Protein AF-A0AAW5QK10-F1 (afdb_monomer)

Structure (mmCIF, N/CA/C/O backbone):
data_AF-A0AAW5QK10-F1
#
_entry.id   AF-A0AAW5QK10-F1
#
loop_
_atom_site.group_PDB
_atom_site.id
_atom_site.type_symbol
_atom_site.label_atom_id
_atom_site.label_alt_id
_atom_site.label_comp_id
_atom_site.label_asym_id
_atom_site.label_entity_id
_atom_site.label_seq_id
_atom_site.pdbx_PDB_ins_code
_atom_site.Cartn_x
_atom_site.Cartn_y
_atom_site.Cartn_z
_atom_site.occupancy
_atom_site.B_iso_or_equiv
_atom_site.auth_seq_id
_atom_site.auth_comp_id
_atom_site.auth_asym_id
_atom_site.auth_atom_id
_atom_site.pdbx_PDB_model_num
ATOM 1 N N . MET A 1 1 ? 21.039 5.000 -10.469 1.00 86.69 1 MET A N 1
ATOM 2 C CA . MET A 1 1 ? 19.979 5.920 -10.003 1.00 86.69 1 MET A CA 1
ATOM 3 C C . MET A 1 1 ? 18.627 5.227 -9.931 1.00 86.69 1 MET A C 1
ATOM 5 O O . MET A 1 1 ? 18.157 5.062 -8.818 1.00 86.69 1 MET A O 1
ATOM 9 N N . LEU A 1 2 ? 18.045 4.741 -11.039 1.00 93.94 2 LEU A N 1
ATOM 10 C CA . LEU A 1 2 ? 16.731 4.065 -11.007 1.00 93.94 2 LEU A CA 1
ATOM 11 C C . LEU A 1 2 ? 16.705 2.824 -10.099 1.00 93.94 2 LEU A C 1
ATOM 13 O O . LEU A 1 2 ? 15.894 2.770 -9.190 1.00 93.94 2 LEU A O 1
ATOM 17 N N . ARG A 1 3 ? 17.673 1.908 -10.225 1.00 93.06 3 ARG A N 1
ATOM 18 C CA . ARG A 1 3 ? 17.773 0.737 -9.326 1.00 93.06 3 ARG A CA 1
ATOM 19 C C . ARG A 1 3 ? 17.930 1.102 -7.844 1.00 93.06 3 ARG A C 1
ATOM 21 O O . ARG A 1 3 ? 17.409 0.427 -6.972 1.00 93.06 3 ARG A O 1
ATOM 28 N N . THR A 1 4 ? 18.647 2.187 -7.549 1.00 96.00 4 THR A N 1
ATOM 29 C CA . THR A 1 4 ? 18.805 2.688 -6.172 1.00 96.00 4 THR A CA 1
ATOM 30 C C . THR A 1 4 ? 17.491 3.251 -5.634 1.00 96.00 4 THR A C 1
ATOM 32 O O . THR A 1 4 ? 17.167 3.038 -4.473 1.00 96.00 4 THR A O 1
ATOM 35 N N . PHE A 1 5 ? 16.730 3.952 -6.477 1.00 95.69 5 PHE A N 1
ATOM 36 C CA . PHE A 1 5 ? 15.396 4.429 -6.128 1.00 95.69 5 PHE A CA 1
ATOM 37 C C . PHE A 1 5 ? 14.425 3.261 -5.904 1.00 95.69 5 PHE A C 1
ATOM 39 O O . PHE A 1 5 ? 13.734 3.256 -4.893 1.00 95.69 5 PHE A O 1
ATOM 46 N N . ALA A 1 6 ? 14.437 2.249 -6.777 1.00 96.75 6 ALA A N 1
ATOM 47 C CA . ALA A 1 6 ? 13.643 1.031 -6.618 1.00 96.75 6 ALA A CA 1
ATOM 48 C C . ALA A 1 6 ? 13.933 0.336 -5.276 1.00 96.75 6 ALA A C 1
ATOM 50 O O . ALA A 1 6 ? 13.007 0.060 -4.522 1.00 96.75 6 ALA A O 1
ATOM 51 N N . ALA A 1 7 ? 15.212 0.159 -4.924 1.00 97.56 7 ALA A N 1
ATOM 52 C CA . ALA A 1 7 ? 15.604 -0.411 -3.634 1.00 97.56 7 ALA A CA 1
ATOM 53 C C . ALA A 1 7 ? 15.070 0.405 -2.442 1.00 97.56 7 ALA A C 1
ATOM 55 O O . ALA A 1 7 ? 14.467 -0.153 -1.537 1.00 97.56 7 ALA A O 1
ATOM 56 N N . PHE A 1 8 ? 15.202 1.735 -2.477 1.00 98.00 8 PHE A N 1
ATOM 57 C CA . PHE A 1 8 ? 14.674 2.605 -1.419 1.00 98.00 8 PHE A CA 1
ATOM 58 C C . PHE A 1 8 ? 13.144 2.501 -1.260 1.00 98.00 8 PHE A C 1
ATOM 60 O O . PHE A 1 8 ? 12.622 2.519 -0.143 1.00 98.00 8 PHE A O 1
ATOM 67 N N . VAL A 1 9 ? 12.410 2.409 -2.372 1.00 97.81 9 VAL A N 1
ATOM 68 C CA . VAL A 1 9 ? 10.948 2.254 -2.349 1.00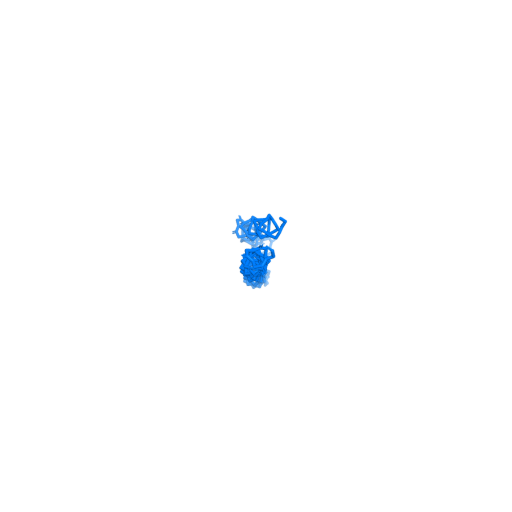 97.81 9 VAL A CA 1
ATOM 69 C C . VAL A 1 9 ? 10.553 0.879 -1.803 1.00 97.81 9 VAL A C 1
ATOM 71 O O . VAL A 1 9 ? 9.600 0.802 -1.028 1.00 97.81 9 VAL A O 1
ATOM 74 N N . ALA A 1 10 ? 11.296 -0.175 -2.151 1.00 97.88 10 ALA A N 1
ATOM 75 C CA . ALA A 1 10 ? 11.098 -1.514 -1.601 1.00 97.88 10 ALA A CA 1
ATOM 76 C C . ALA A 1 10 ? 11.320 -1.535 -0.080 1.00 97.88 10 ALA A C 1
ATOM 78 O O . ALA A 1 10 ? 10.417 -1.932 0.649 1.00 97.88 10 ALA A O 1
ATOM 79 N N . ASP A 1 11 ? 12.440 -0.980 0.399 1.00 98.19 11 ASP A N 1
ATOM 80 C CA . ASP A 1 11 ? 12.742 -0.875 1.835 1.00 98.19 11 ASP A CA 1
ATOM 81 C C . ASP A 1 11 ? 11.638 -0.115 2.595 1.00 98.19 11 ASP A C 1
ATOM 83 O O . ASP A 1 11 ? 11.295 -0.446 3.728 1.00 98.19 11 ASP A O 1
ATOM 87 N N . THR A 1 12 ? 11.050 0.910 1.967 1.00 97.56 12 THR A N 1
ATOM 88 C CA . THR A 1 12 ? 9.928 1.662 2.549 1.00 97.56 12 THR A CA 1
ATOM 89 C C . THR A 1 12 ? 8.661 0.809 2.651 1.00 97.56 12 THR A C 1
ATOM 91 O O . THR A 1 12 ? 7.948 0.908 3.647 1.00 97.56 12 THR A O 1
ATOM 94 N N . ALA A 1 13 ? 8.361 -0.009 1.638 1.00 97.38 13 ALA A N 1
ATOM 95 C CA . ALA A 1 13 ? 7.211 -0.912 1.667 1.00 97.38 13 ALA A CA 1
ATOM 96 C C . ALA A 1 13 ? 7.373 -1.985 2.752 1.00 97.38 13 ALA A C 1
ATOM 98 O O . ALA A 1 13 ? 6.431 -2.238 3.499 1.00 97.38 13 ALA A O 1
ATOM 99 N N . ASP A 1 14 ? 8.576 -2.545 2.885 1.00 97.56 14 ASP A N 1
ATOM 100 C CA . ASP A 1 14 ? 8.886 -3.538 3.915 1.00 97.56 14 ASP A CA 1
ATOM 101 C C . ASP A 1 14 ? 8.783 -2.927 5.322 1.00 97.56 14 ASP A C 1
ATOM 103 O O . ASP A 1 14 ? 8.170 -3.511 6.211 1.00 97.56 14 ASP A O 1
ATOM 107 N N . ALA A 1 15 ? 9.268 -1.695 5.512 1.00 97.44 15 ALA A N 1
ATOM 108 C CA . ALA A 1 15 ? 9.137 -0.991 6.786 1.00 97.44 15 ALA A CA 1
ATOM 109 C C . ALA A 1 15 ? 7.676 -0.714 7.192 1.00 97.44 15 ALA A C 1
ATOM 111 O O . ALA A 1 15 ? 7.391 -0.648 8.386 1.00 97.44 15 ALA A O 1
ATOM 112 N N . ILE A 1 16 ? 6.766 -0.517 6.229 1.00 95.56 16 ILE A N 1
ATOM 113 C CA . ILE A 1 16 ? 5.330 -0.346 6.501 1.00 95.56 16 ILE A CA 1
ATOM 114 C C . ILE A 1 16 ? 4.679 -1.692 6.837 1.00 95.56 16 ILE A C 1
ATOM 116 O O . ILE A 1 16 ? 3.880 -1.747 7.770 1.00 95.56 16 ILE A O 1
ATOM 120 N N . ASP A 1 17 ? 5.015 -2.762 6.109 1.00 93.69 17 ASP A N 1
ATOM 121 C CA . ASP A 1 17 ? 4.492 -4.111 6.377 1.00 93.69 17 ASP A CA 1
ATOM 122 C C . ASP A 1 17 ? 4.927 -4.639 7.760 1.00 93.69 17 ASP A C 1
ATOM 124 O O . ASP A 1 17 ? 4.208 -5.430 8.370 1.00 93.69 17 ASP A O 1
ATOM 128 N N . ASP A 1 18 ? 6.055 -4.156 8.291 1.00 95.94 18 ASP A N 1
ATOM 129 C CA . ASP A 1 18 ? 6.544 -4.475 9.638 1.00 95.94 18 ASP A CA 1
ATOM 130 C C . ASP A 1 18 ? 5.792 -3.748 10.774 1.00 95.94 18 ASP A C 1
ATOM 132 O O . ASP A 1 18 ? 5.993 -4.060 11.954 1.00 95.94 18 ASP A O 1
ATOM 136 N N . TRP A 1 19 ? 4.942 -2.759 10.478 1.00 94.88 19 TRP A N 1
ATOM 137 C CA . TRP A 1 19 ? 4.205 -2.042 11.519 1.00 94.88 19 TRP A CA 1
ATOM 138 C C . TRP A 1 19 ? 3.107 -2.910 12.139 1.00 94.88 19 TRP A C 1
ATOM 140 O O . TRP A 1 19 ? 2.111 -3.235 11.493 1.00 94.88 19 TRP A O 1
ATOM 150 N N . ASP A 1 20 ? 3.203 -3.168 13.448 1.00 94.38 20 ASP A N 1
ATOM 151 C CA . ASP A 1 20 ? 2.072 -3.688 14.222 1.00 94.38 20 ASP A CA 1
ATOM 152 C C . ASP A 1 20 ? 1.045 -2.578 14.479 1.00 94.38 20 ASP A C 1
ATOM 154 O O . ASP A 1 20 ? 0.976 -1.951 15.538 1.00 94.38 20 ASP A O 1
ATOM 158 N N . VAL A 1 21 ? 0.219 -2.320 13.471 1.00 94.25 21 VAL A N 1
ATOM 159 C CA . VAL A 1 21 ? -0.904 -1.391 13.603 1.00 94.25 21 VAL A CA 1
ATOM 160 C C . VAL A 1 21 ? -2.077 -1.990 14.371 1.00 94.25 21 VAL A C 1
ATOM 162 O O . VAL A 1 21 ? -3.002 -1.254 14.705 1.00 94.25 21 VAL A O 1
ATOM 165 N N . GLY A 1 22 ? -2.064 -3.294 14.663 1.00 95.81 22 GLY A N 1
ATOM 166 C CA . GLY A 1 22 ? -3.131 -3.989 15.376 1.00 95.81 22 GLY A CA 1
ATOM 167 C C . GLY A 1 22 ? -3.091 -3.751 16.880 1.00 95.81 22 GLY A C 1
ATOM 168 O O . GLY A 1 22 ? -4.141 -3.498 17.484 1.00 95.81 22 GLY A O 1
ATOM 169 N N . GLU A 1 23 ? -1.897 -3.774 17.476 1.00 96.81 23 GLU A N 1
ATOM 170 C CA . GLU A 1 23 ? -1.698 -3.591 18.917 1.00 96.81 23 GLU A CA 1
ATOM 171 C C . GLU A 1 23 ? -2.406 -2.332 19.467 1.00 96.81 23 GLU A C 1
ATOM 173 O O . GLU A 1 23 ? -3.198 -2.471 20.409 1.00 96.81 23 GLU A O 1
ATOM 178 N N . PRO A 1 24 ? -2.252 -1.123 18.885 1.00 95.81 24 PRO A N 1
ATOM 179 C CA . PRO A 1 24 ? -2.912 0.077 19.402 1.00 95.81 24 PRO A CA 1
ATOM 180 C C . PRO A 1 24 ? -4.442 -0.029 19.443 1.00 95.81 24 PRO A C 1
ATOM 182 O O . PRO A 1 24 ? -5.077 0.438 20.397 1.00 95.81 24 PRO A O 1
ATOM 185 N N . TYR A 1 25 ? -5.059 -0.663 18.439 1.00 96.56 25 TYR A N 1
ATOM 186 C CA . TYR A 1 25 ? -6.507 -0.879 18.430 1.00 96.56 25 TYR A CA 1
ATOM 187 C C . TYR A 1 25 ? -6.920 -1.927 19.455 1.00 96.56 25 TYR A C 1
ATOM 189 O O . TYR A 1 25 ? -7.914 -1.718 20.148 1.00 96.56 25 TYR A O 1
ATOM 197 N N . ALA A 1 26 ? -6.171 -3.026 19.572 1.00 95.44 26 ALA A N 1
ATOM 198 C CA . ALA A 1 26 ? -6.447 -4.085 20.537 1.00 95.44 26 ALA A CA 1
ATOM 199 C C . ALA A 1 26 ? -6.407 -3.556 21.978 1.00 95.44 26 ALA A C 1
ATOM 201 O O . ALA A 1 26 ? -7.360 -3.759 22.732 1.00 95.44 26 ALA A O 1
ATOM 202 N N . VAL A 1 27 ? -5.366 -2.795 22.328 1.00 96.06 27 VAL A N 1
ATOM 203 C CA . VAL A 1 27 ? -5.223 -2.142 23.641 1.00 96.06 27 VAL A CA 1
ATOM 204 C C . VAL A 1 27 ? -6.374 -1.168 23.914 1.00 96.06 27 VAL A C 1
ATOM 206 O O . VAL A 1 27 ? -6.875 -1.078 25.036 1.00 96.06 27 VAL A O 1
ATOM 209 N N . SER A 1 28 ? -6.839 -0.455 22.887 1.00 95.69 28 SER A N 1
ATOM 210 C CA . SER A 1 28 ? -7.898 0.548 23.030 1.00 95.69 28 SER A CA 1
ATOM 211 C C . SER A 1 28 ? -9.286 -0.056 23.277 1.00 95.69 28 SER A C 1
ATOM 213 O O . SER A 1 28 ? -10.117 0.587 23.916 1.00 95.69 28 SER A O 1
ATOM 215 N N . GLN A 1 29 ? -9.567 -1.288 22.836 1.00 95.25 29 GLN A N 1
ATOM 216 C CA . GLN A 1 29 ? -10.919 -1.870 22.896 1.00 95.25 29 GLN A CA 1
ATOM 217 C C . GLN A 1 29 ? -11.531 -1.889 24.307 1.00 95.25 29 GLN A C 1
ATOM 219 O O . GLN A 1 29 ? -12.744 -1.728 24.452 1.00 95.25 29 GLN A O 1
ATOM 224 N N . SER A 1 30 ? -10.717 -2.031 25.356 1.00 93.94 30 SER A N 1
ATOM 225 C CA . SER A 1 30 ? -11.185 -2.052 26.748 1.00 93.94 30 SER A CA 1
ATOM 226 C C . SER A 1 30 ? -11.319 -0.673 27.402 1.00 93.94 30 SER A C 1
ATOM 228 O O . SER A 1 30 ? -11.713 -0.598 28.564 1.00 93.94 30 SER A O 1
ATOM 230 N N . ALA A 1 31 ? -10.993 0.420 26.705 1.00 96.50 31 ALA A N 1
ATOM 231 C CA . ALA A 1 31 ? -10.929 1.752 27.311 1.00 96.50 31 ALA A CA 1
ATOM 232 C C . ALA A 1 31 ? -12.299 2.299 27.751 1.00 96.50 31 ALA A C 1
ATOM 234 O O . ALA A 1 31 ? -12.367 3.055 28.718 1.00 96.50 31 ALA A O 1
ATOM 235 N N . LEU A 1 32 ? -13.388 1.919 27.065 1.00 95.69 32 LEU A N 1
ATOM 236 C CA . LEU A 1 32 ? -14.748 2.418 27.326 1.00 95.69 32 LEU A CA 1
ATOM 237 C C . LEU A 1 32 ? -15.784 1.274 27.378 1.00 95.69 32 LEU A C 1
ATOM 239 O O . LEU A 1 32 ? -16.575 1.107 26.440 1.00 95.69 32 LEU A O 1
ATOM 243 N N . PRO A 1 33 ? -15.804 0.470 28.459 1.00 94.50 33 PRO A N 1
ATOM 244 C CA . PRO A 1 33 ? -16.738 -0.644 28.603 1.00 94.50 33 PRO A CA 1
ATOM 245 C C . PRO A 1 33 ? -18.205 -0.195 28.550 1.00 94.50 33 PRO A C 1
ATOM 247 O O . PRO A 1 33 ? -18.567 0.852 29.083 1.00 94.50 33 PRO A O 1
ATOM 250 N N . GLY A 1 34 ? -19.060 -1.007 27.925 1.00 94.75 34 GLY A N 1
ATOM 251 C CA . GLY A 1 34 ? -20.489 -0.707 27.763 1.00 94.75 34 GLY A CA 1
ATOM 252 C C . GLY A 1 34 ? -20.815 0.278 26.633 1.00 94.75 34 GLY A C 1
ATOM 253 O O . GLY A 1 34 ? -21.973 0.655 26.478 1.00 94.75 34 GLY A O 1
ATOM 254 N N . THR A 1 35 ? -19.818 0.680 25.838 1.00 96.94 35 THR A N 1
ATOM 255 C CA . THR A 1 35 ? -19.990 1.517 24.642 1.00 96.94 35 THR A CA 1
ATOM 256 C C . THR A 1 35 ? -19.635 0.750 23.364 1.00 96.94 35 THR A C 1
ATOM 258 O O . THR A 1 35 ? -19.017 -0.312 23.410 1.00 96.94 35 THR A O 1
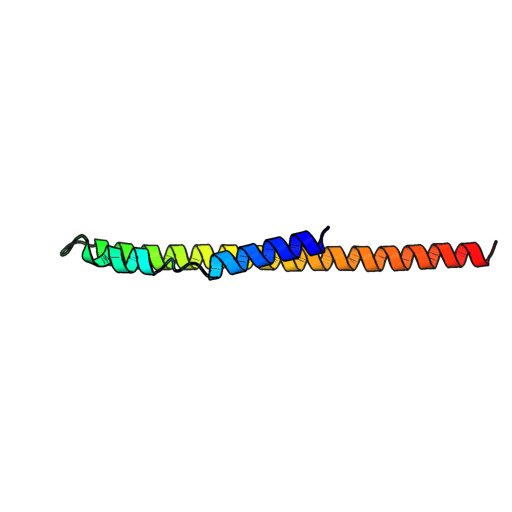ATOM 261 N N . GLU A 1 36 ? -19.944 1.337 22.207 1.00 97.31 36 GLU A N 1
ATOM 262 C CA . GLU A 1 36 ? -19.561 0.824 20.879 1.00 97.31 36 GLU A CA 1
ATOM 263 C C . GLU A 1 36 ? -18.062 0.977 20.555 1.00 97.31 36 GLU A C 1
ATOM 265 O O . GLU A 1 36 ? -17.626 0.662 19.445 1.00 97.31 36 GLU A O 1
ATOM 270 N N . PHE A 1 37 ? -17.252 1.479 21.492 1.00 97.06 37 PHE A N 1
ATOM 271 C CA . PHE A 1 37 ? -15.850 1.805 21.240 1.00 97.06 37 PHE A CA 1
ATOM 272 C C . PHE A 1 37 ? -15.035 0.592 20.777 1.00 97.06 37 PHE A C 1
ATOM 274 O O . PHE A 1 37 ? -14.289 0.702 19.808 1.00 97.06 37 PHE A O 1
ATOM 281 N N . ALA A 1 38 ? -15.245 -0.586 21.372 1.00 97.25 38 ALA A N 1
ATOM 282 C CA . ALA A 1 38 ? -14.553 -1.807 20.956 1.00 97.25 38 ALA A CA 1
ATOM 283 C C . ALA A 1 38 ? -14.840 -2.174 19.486 1.00 97.25 38 ALA A C 1
ATOM 285 O O . ALA A 1 38 ? -13.923 -2.455 18.712 1.00 97.25 38 ALA A O 1
ATOM 286 N N . ALA A 1 39 ? -16.107 -2.095 19.068 1.00 97.19 39 ALA A N 1
ATOM 287 C CA . ALA A 1 39 ? -16.509 -2.346 17.685 1.00 97.19 39 ALA A CA 1
ATOM 288 C C . ALA A 1 39 ? -15.998 -1.257 16.723 1.00 97.19 39 ALA A C 1
ATOM 290 O O . ALA A 1 39 ? -15.697 -1.532 15.558 1.00 97.19 39 ALA A O 1
ATOM 291 N N . ALA A 1 40 ? -15.891 -0.008 17.184 1.00 97.94 40 ALA A N 1
ATOM 292 C CA . ALA A 1 40 ? -15.253 1.064 16.425 1.00 97.94 40 ALA A CA 1
ATOM 293 C C . ALA A 1 40 ? -13.749 0.803 16.227 1.00 97.94 40 ALA A C 1
ATOM 295 O O . ALA A 1 40 ? -13.280 0.909 15.097 1.00 97.94 40 ALA A O 1
ATOM 296 N N . CYS A 1 41 ? -13.022 0.384 17.269 1.00 97.94 41 CYS A N 1
ATOM 297 C CA . CYS A 1 41 ? -11.607 0.009 17.179 1.00 97.94 41 CYS A CA 1
ATOM 298 C C . CYS A 1 41 ? -11.378 -1.148 16.200 1.00 97.94 41 CYS A C 1
ATOM 300 O O . CYS A 1 41 ? -10.477 -1.058 15.374 1.00 97.94 41 CYS A O 1
ATOM 302 N N . ALA A 1 42 ? -12.210 -2.194 16.232 1.00 96.81 42 ALA A N 1
ATOM 303 C CA . ALA A 1 42 ? -12.091 -3.319 15.301 1.00 96.81 42 ALA A CA 1
ATOM 304 C C . ALA A 1 42 ? -12.275 -2.888 13.833 1.00 96.81 42 ALA A C 1
ATOM 306 O O . ALA A 1 42 ? -11.487 -3.264 12.970 1.00 96.81 42 ALA A O 1
ATOM 307 N N . ARG A 1 43 ? -13.277 -2.045 13.546 1.00 97.94 43 ARG A N 1
ATOM 308 C CA . ARG A 1 43 ? -13.489 -1.499 12.192 1.00 97.94 43 ARG A CA 1
ATOM 309 C C . ARG A 1 43 ? -12.359 -0.575 11.754 1.00 97.94 43 ARG A C 1
ATOM 311 O O . ARG A 1 43 ? -11.953 -0.622 10.597 1.00 97.94 43 ARG A O 1
ATOM 318 N N . ALA A 1 44 ? -11.872 0.262 12.667 1.00 97.56 44 ALA A N 1
ATOM 319 C CA . ALA A 1 44 ? -10.762 1.162 12.396 1.00 97.56 44 ALA A CA 1
ATOM 320 C C . ALA A 1 44 ? -9.475 0.381 12.098 1.00 97.56 44 ALA A C 1
ATOM 322 O O . ALA A 1 44 ? -8.791 0.722 11.142 1.00 97.56 44 ALA A O 1
ATOM 323 N N . PHE A 1 45 ? -9.205 -0.703 12.832 1.00 97.56 45 PHE A N 1
ATOM 324 C CA . PHE A 1 45 ? -8.106 -1.617 12.530 1.00 97.56 45 PHE A CA 1
ATOM 325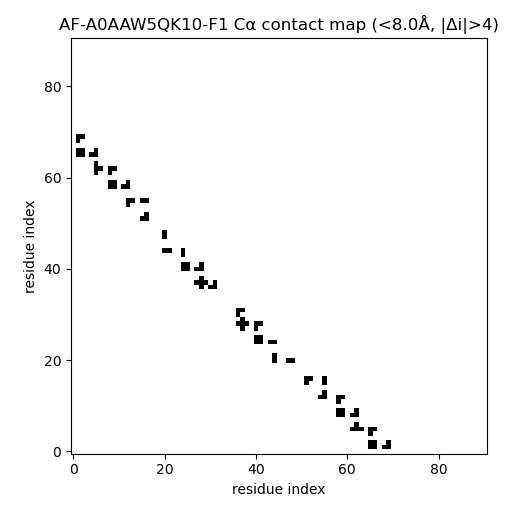 C C . PHE A 1 45 ? -8.208 -2.174 11.108 1.00 97.56 45 PHE A C 1
ATOM 327 O O . PHE A 1 45 ? -7.285 -1.984 10.327 1.00 97.56 45 PHE A O 1
ATOM 334 N N . THR A 1 46 ? -9.341 -2.780 10.736 1.00 97.62 46 THR A N 1
ATOM 335 C CA . THR A 1 46 ? -9.527 -3.329 9.381 1.00 97.62 46 THR A CA 1
ATOM 336 C C . THR A 1 46 ? -9.347 -2.271 8.291 1.00 97.62 46 THR A C 1
ATOM 338 O O . THR A 1 46 ? -8.742 -2.547 7.259 1.00 97.62 46 THR A O 1
ATOM 341 N N . ALA A 1 47 ? -9.855 -1.054 8.504 1.00 98.19 47 ALA A N 1
ATOM 342 C CA . ALA A 1 47 ? -9.695 0.033 7.543 1.00 98.19 47 ALA A CA 1
ATOM 343 C C . ALA A 1 47 ? -8.228 0.479 7.408 1.00 98.19 47 ALA A C 1
ATOM 345 O O . ALA A 1 47 ? -7.769 0.728 6.294 1.00 98.19 47 ALA A O 1
ATOM 346 N N . THR A 1 48 ? -7.497 0.565 8.522 1.00 97.44 48 THR A N 1
ATOM 347 C CA . THR A 1 48 ? -6.071 0.916 8.540 1.00 97.44 48 THR A CA 1
ATOM 348 C C . THR A 1 48 ? -5.219 -0.165 7.883 1.00 97.44 48 THR A C 1
ATOM 350 O O . THR A 1 48 ? -4.412 0.159 7.019 1.00 97.44 48 THR A O 1
ATOM 353 N N . ASP A 1 49 ? -5.445 -1.433 8.226 1.00 96.56 49 ASP A N 1
ATOM 354 C CA . ASP A 1 49 ? -4.771 -2.592 7.631 1.00 96.56 49 ASP A CA 1
ATOM 355 C C . ASP A 1 49 ? -4.952 -2.618 6.104 1.00 96.56 49 ASP A C 1
ATOM 357 O O . ASP A 1 49 ? -3.984 -2.635 5.344 1.00 96.56 49 ASP A O 1
ATOM 361 N N . GLN A 1 50 ? -6.194 -2.461 5.634 1.00 97.12 50 GLN A N 1
ATOM 362 C CA . GLN A 1 50 ? -6.484 -2.381 4.204 1.00 97.12 50 GLN A CA 1
ATOM 363 C C . GLN A 1 50 ? -5.805 -1.176 3.533 1.00 97.12 50 GLN A C 1
ATOM 365 O O . GLN A 1 50 ? -5.300 -1.286 2.413 1.00 97.12 50 GLN A O 1
ATOM 370 N N . ALA A 1 51 ? -5.814 -0.007 4.177 1.00 97.69 51 ALA A N 1
ATOM 371 C CA . ALA A 1 51 ? -5.196 1.194 3.626 1.00 97.69 51 ALA A CA 1
ATOM 372 C C . ALA A 1 51 ? -3.675 1.038 3.488 1.00 97.69 51 ALA A C 1
ATOM 374 O O . ALA A 1 51 ? -3.128 1.405 2.447 1.00 97.69 51 ALA A O 1
ATOM 375 N N . LEU A 1 52 ? -3.009 0.461 4.490 1.00 96.94 52 LEU A N 1
ATOM 376 C CA . LEU A 1 52 ? -1.571 0.200 4.446 1.00 96.94 52 LEU A CA 1
ATOM 377 C C . LEU A 1 52 ? -1.225 -0.866 3.409 1.00 96.94 52 LEU A C 1
ATOM 379 O O . LEU A 1 52 ? -0.347 -0.625 2.585 1.00 96.94 52 LEU A O 1
ATOM 383 N N . GLY A 1 53 ? -1.994 -1.956 3.331 1.00 96.44 53 GLY A N 1
ATOM 384 C CA . GLY A 1 53 ? -1.823 -2.960 2.279 1.00 96.44 53 GLY A CA 1
ATOM 385 C C . GLY A 1 53 ? -1.922 -2.365 0.866 1.00 96.44 53 GLY A C 1
ATOM 386 O O . GLY A 1 53 ? -1.114 -2.681 -0.009 1.00 96.44 53 GLY A O 1
ATOM 387 N N . ASN A 1 54 ? -2.851 -1.428 0.643 1.00 97.62 54 ASN A N 1
ATOM 388 C CA . ASN A 1 54 ? -2.961 -0.714 -0.634 1.00 97.62 54 ASN A CA 1
ATOM 389 C C . ASN A 1 54 ? -1.741 0.179 -0.922 1.00 97.62 54 ASN A C 1
ATOM 391 O O . ASN A 1 54 ? -1.296 0.257 -2.071 1.00 97.62 54 ASN A O 1
ATOM 395 N N . VAL A 1 55 ? -1.204 0.862 0.095 1.00 97.56 55 VAL A N 1
ATOM 396 C CA . VAL A 1 55 ? 0.017 1.670 -0.042 1.00 97.56 55 VAL A CA 1
ATOM 397 C C . VAL A 1 55 ? 1.199 0.774 -0.400 1.00 97.56 55 VAL A C 1
ATOM 399 O O . VAL A 1 55 ? 1.866 1.047 -1.396 1.00 97.56 55 VAL A O 1
ATOM 402 N N . CYS A 1 56 ? 1.409 -0.327 0.322 1.00 97.81 56 CYS A N 1
ATOM 403 C CA . CYS A 1 56 ? 2.484 -1.279 0.042 1.00 97.81 56 CYS A CA 1
ATOM 404 C C . CYS A 1 56 ? 2.367 -1.881 -1.362 1.00 97.81 56 CYS A C 1
ATOM 406 O O . CYS A 1 56 ? 3.360 -1.950 -2.086 1.00 97.81 56 CYS A O 1
ATOM 408 N N . SER A 1 57 ? 1.153 -2.230 -1.802 1.00 97.56 57 SER A N 1
ATOM 409 C CA . SER A 1 57 ? 0.907 -2.675 -3.180 1.00 97.56 57 SER A CA 1
ATOM 410 C C . SER A 1 57 ? 1.349 -1.626 -4.202 1.00 97.56 57 SER A C 1
ATOM 412 O O . SER A 1 57 ? 2.016 -1.959 -5.178 1.00 97.56 57 SER A O 1
ATOM 414 N N . ARG A 1 58 ? 1.025 -0.346 -3.980 1.00 98.12 58 ARG A N 1
ATOM 415 C CA . ARG A 1 58 ? 1.408 0.724 -4.910 1.00 98.12 58 ARG A CA 1
ATOM 416 C C . ARG A 1 58 ? 2.912 0.985 -4.911 1.00 98.12 58 ARG A C 1
ATOM 418 O O . ARG A 1 58 ? 3.471 1.263 -5.967 1.00 98.12 58 ARG A O 1
ATOM 425 N N . LEU A 1 59 ? 3.566 0.907 -3.754 1.00 98.38 59 LEU A N 1
ATOM 426 C CA . LEU A 1 59 ? 5.021 1.036 -3.665 1.00 98.38 59 LEU A CA 1
ATOM 427 C C . LEU A 1 59 ? 5.710 -0.086 -4.451 1.00 98.38 59 LEU A C 1
ATOM 429 O O . LEU A 1 59 ? 6.619 0.194 -5.226 1.00 98.38 59 LEU A O 1
ATOM 433 N N . ARG A 1 60 ? 5.217 -1.324 -4.348 1.00 97.81 60 ARG A N 1
ATOM 434 C CA . ARG A 1 60 ? 5.720 -2.466 -5.128 1.00 97.81 60 ARG A CA 1
ATOM 435 C C . ARG A 1 60 ? 5.522 -2.281 -6.634 1.00 97.81 60 ARG A C 1
ATOM 437 O O . ARG A 1 60 ? 6.457 -2.491 -7.395 1.00 97.81 60 ARG A O 1
ATOM 444 N N . GLU A 1 61 ? 4.374 -1.765 -7.070 1.00 98.25 61 GLU A N 1
ATOM 445 C CA . GLU A 1 61 ? 4.180 -1.406 -8.484 1.00 98.25 61 GLU A CA 1
ATOM 446 C C . GLU A 1 61 ? 5.178 -0.335 -8.967 1.00 98.25 61 GLU A C 1
ATOM 448 O O . GLU A 1 61 ? 5.658 -0.391 -10.098 1.00 98.25 61 GLU A O 1
ATOM 453 N N . ILE A 1 62 ? 5.514 0.649 -8.124 1.00 97.94 62 ILE A N 1
ATOM 454 C CA . ILE A 1 62 ? 6.523 1.669 -8.455 1.00 97.94 62 ILE A CA 1
ATOM 455 C C . ILE A 1 62 ? 7.911 1.035 -8.612 1.00 97.94 62 ILE A C 1
ATOM 457 O O . ILE A 1 62 ? 8.652 1.439 -9.513 1.00 97.94 62 ILE A O 1
ATOM 461 N N . VAL A 1 63 ? 8.260 0.056 -7.771 1.00 97.94 63 VAL A N 1
ATOM 462 C CA . VAL A 1 63 ? 9.502 -0.728 -7.896 1.00 97.94 63 VAL A CA 1
ATOM 463 C C . VAL A 1 63 ? 9.541 -1.429 -9.251 1.00 97.94 63 VAL A C 1
ATOM 465 O O . VAL A 1 63 ? 10.476 -1.192 -10.016 1.00 97.94 63 VAL A O 1
ATOM 468 N N . ASP A 1 64 ? 8.490 -2.175 -9.597 1.00 97.62 64 ASP A N 1
ATOM 469 C CA . ASP A 1 64 ? 8.403 -2.919 -10.860 1.00 97.62 64 ASP A CA 1
ATOM 470 C C . ASP A 1 64 ? 8.554 -1.999 -12.085 1.00 97.62 64 ASP A C 1
ATOM 472 O O . ASP A 1 64 ? 9.323 -2.286 -13.006 1.00 97.62 64 ASP A O 1
ATOM 476 N N . ILE A 1 65 ? 7.866 -0.850 -12.085 1.00 97.25 65 ILE A N 1
ATOM 477 C CA . ILE A 1 65 ? 7.968 0.151 -13.161 1.00 97.25 65 ILE A CA 1
ATOM 478 C C . ILE A 1 65 ? 9.389 0.719 -13.248 1.00 97.25 65 ILE A C 1
ATOM 480 O O . ILE A 1 65 ? 9.925 0.902 -14.343 1.00 97.25 65 ILE A O 1
ATOM 484 N N . THR A 1 66 ? 10.003 1.019 -12.103 1.00 96.50 66 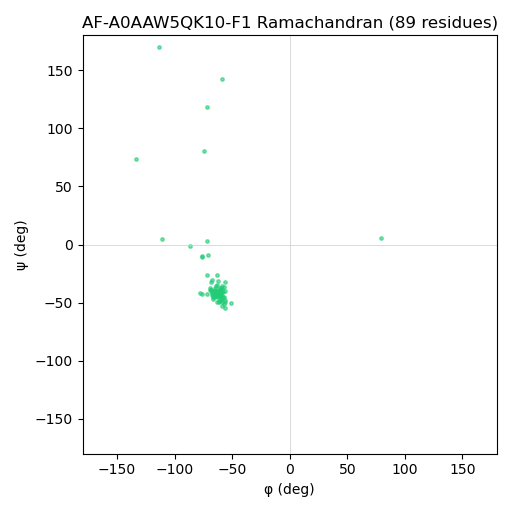THR A N 1
ATOM 485 C CA . THR A 1 66 ? 11.340 1.619 -12.044 1.00 96.50 66 THR A CA 1
ATOM 486 C C . THR A 1 66 ? 12.406 0.653 -12.551 1.00 96.50 66 THR A C 1
ATOM 488 O O . THR A 1 66 ? 13.285 1.064 -13.315 1.00 96.50 66 THR A O 1
ATOM 491 N N . ASP A 1 67 ? 12.333 -0.616 -12.158 1.00 95.69 67 ASP A N 1
ATOM 492 C CA . ASP A 1 67 ? 13.261 -1.646 -12.617 1.00 95.69 67 ASP A CA 1
ATOM 493 C C . ASP A 1 67 ? 13.066 -1.962 -14.102 1.00 95.69 67 ASP A C 1
ATOM 495 O O . ASP A 1 67 ? 14.057 -2.080 -14.830 1.00 95.69 67 ASP A O 1
ATOM 499 N N . GLY A 1 68 ? 11.816 -1.992 -14.577 1.00 95.38 68 GLY A N 1
ATOM 500 C CA . GLY A 1 68 ? 11.501 -2.082 -16.003 1.00 95.38 68 GLY A CA 1
ATOM 501 C C . GLY A 1 68 ? 12.139 -0.943 -16.801 1.00 95.38 68 GLY A C 1
ATOM 502 O O . GLY A 1 68 ? 12.907 -1.188 -17.730 1.00 95.38 68 GLY A O 1
ATOM 503 N N . ALA A 1 69 ? 11.935 0.305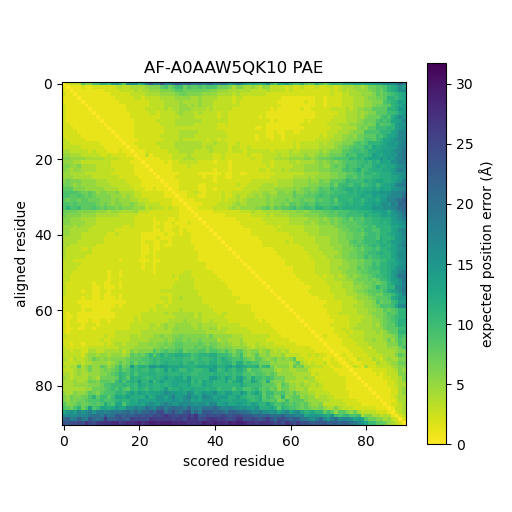 -16.372 1.00 94.75 69 ALA A N 1
ATOM 504 C CA . ALA A 1 69 ? 12.548 1.466 -17.014 1.00 94.75 69 ALA A CA 1
ATOM 505 C C . ALA A 1 69 ? 14.084 1.404 -16.982 1.00 94.75 69 ALA A C 1
ATOM 507 O O . ALA A 1 69 ? 14.743 1.712 -17.974 1.00 94.75 69 ALA A O 1
ATOM 508 N N . ALA A 1 70 ? 14.678 0.986 -15.859 1.00 93.88 70 ALA A N 1
ATOM 509 C CA . ALA A 1 70 ? 16.124 0.818 -15.752 1.00 93.88 70 ALA A CA 1
ATOM 510 C C . ALA A 1 70 ? 16.659 -0.224 -16.744 1.00 93.88 70 ALA A C 1
ATOM 512 O O . ALA A 1 70 ? 17.737 -0.028 -17.306 1.00 93.88 70 ALA A O 1
ATOM 513 N N . ASN A 1 71 ? 15.925 -1.317 -16.955 1.00 93.06 71 ASN A N 1
ATOM 514 C CA . ASN A 1 71 ? 16.275 -2.341 -17.930 1.00 93.06 71 ASN A CA 1
ATOM 515 C C . ASN A 1 71 ? 16.185 -1.813 -19.370 1.00 93.06 71 ASN A C 1
ATOM 517 O O . ASN A 1 71 ? 17.123 -2.003 -20.142 1.00 93.06 71 ASN A O 1
ATOM 521 N N . ASP A 1 72 ? 15.118 -1.089 -19.707 1.00 94.19 72 ASP A N 1
A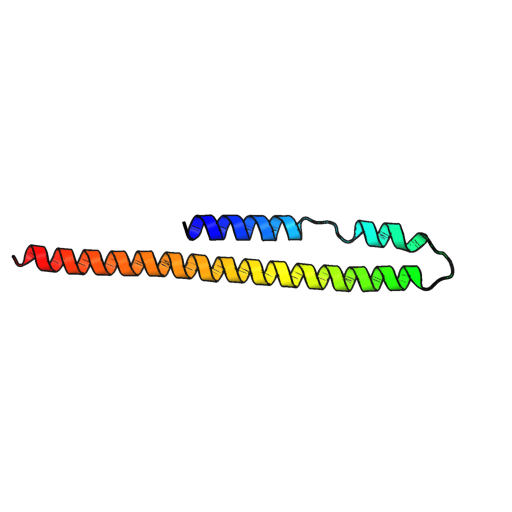TOM 522 C CA . ASP A 1 72 ? 14.920 -0.519 -21.044 1.00 94.19 72 ASP A CA 1
ATOM 523 C C . ASP A 1 72 ? 16.032 0.468 -21.425 1.00 94.19 72 ASP A C 1
ATOM 525 O O . ASP A 1 72 ? 16.518 0.454 -22.561 1.00 94.19 72 ASP A O 1
ATOM 529 N N . TYR A 1 73 ? 16.500 1.283 -20.471 1.00 89.06 73 TYR A N 1
ATOM 530 C CA . TYR A 1 73 ? 17.654 2.161 -20.689 1.00 89.06 73 TYR A CA 1
ATOM 531 C C . TYR A 1 73 ? 18.924 1.374 -21.031 1.00 89.06 73 TYR A C 1
ATOM 533 O O . TYR A 1 73 ? 19.624 1.739 -21.973 1.00 89.06 73 TYR A O 1
ATOM 541 N N . VAL A 1 74 ? 19.207 0.285 -20.308 1.00 89.88 74 VAL A N 1
ATOM 542 C CA . VAL A 1 74 ? 20.395 -0.555 -20.547 1.00 89.88 74 VAL A CA 1
ATOM 543 C C . VAL A 1 74 ? 20.336 -1.228 -21.919 1.00 89.88 74 VAL A C 1
ATOM 545 O O . VAL A 1 74 ? 21.338 -1.253 -22.636 1.00 89.88 74 VAL A O 1
ATOM 548 N N . VAL A 1 75 ? 19.169 -1.752 -22.306 1.00 90.81 75 VAL A N 1
ATOM 549 C CA . VAL A 1 75 ? 18.964 -2.350 -23.636 1.00 90.81 75 VAL A CA 1
ATOM 550 C C . VAL A 1 75 ? 19.179 -1.300 -24.727 1.00 90.81 75 VAL A C 1
ATOM 552 O O . VAL A 1 75 ? 19.964 -1.522 -25.645 1.00 90.81 75 VAL A O 1
ATOM 555 N N . THR A 1 76 ? 18.569 -0.121 -24.580 1.00 92.81 76 THR A N 1
ATOM 556 C CA . THR A 1 76 ? 18.685 0.971 -25.560 1.00 92.81 76 THR A CA 1
ATOM 557 C C . THR A 1 76 ? 20.129 1.456 -25.719 1.00 92.81 76 THR A C 1
ATOM 559 O O . THR A 1 76 ? 20.584 1.694 -26.837 1.00 92.81 76 THR A O 1
ATOM 562 N N . GLU A 1 77 ? 20.875 1.595 -24.619 1.00 91.75 77 GLU A N 1
ATOM 563 C CA . GLU A 1 77 ? 22.294 1.967 -24.658 1.00 91.75 77 GLU A CA 1
ATOM 564 C C . GLU A 1 77 ? 23.134 0.903 -25.377 1.00 91.75 77 GLU A C 1
ATOM 566 O O . GLU A 1 77 ? 23.982 1.238 -26.204 1.00 91.75 77 GLU A O 1
ATOM 571 N N . THR A 1 78 ? 22.854 -0.376 -25.115 1.00 94.44 78 THR A N 1
ATOM 572 C CA . THR A 1 78 ? 23.534 -1.498 -25.776 1.00 94.44 78 THR A CA 1
ATOM 573 C C . THR A 1 78 ? 23.325 -1.459 -27.292 1.00 94.44 78 THR A C 1
ATOM 575 O O . THR A 1 78 ? 24.298 -1.540 -28.047 1.00 94.44 78 THR A O 1
ATOM 578 N N . ASP A 1 79 ? 22.084 -1.266 -27.744 1.00 94.44 79 ASP A N 1
ATOM 579 C CA . ASP A 1 79 ? 21.746 -1.161 -29.168 1.00 94.44 79 ASP A CA 1
ATOM 580 C C . ASP A 1 79 ? 22.413 0.056 -29.825 1.00 94.44 79 ASP A C 1
ATOM 582 O O . ASP A 1 79 ? 22.951 -0.035 -30.933 1.00 94.44 79 ASP A O 1
ATOM 586 N N . PHE A 1 80 ? 22.436 1.194 -29.125 1.00 90.38 80 PHE A N 1
ATOM 587 C CA . PHE A 1 80 ? 23.081 2.413 -29.608 1.00 90.38 80 PHE A CA 1
ATOM 588 C C . PHE A 1 80 ? 24.598 2.235 -29.788 1.00 90.38 80 PHE A C 1
ATOM 590 O O . PHE A 1 80 ? 25.147 2.607 -30.828 1.00 90.38 80 PHE A O 1
ATOM 597 N N . VAL A 1 81 ? 25.281 1.621 -28.816 1.00 96.06 81 VAL A N 1
ATOM 598 C CA . VAL A 1 81 ? 26.723 1.324 -28.892 1.00 96.06 81 VAL A CA 1
ATOM 599 C C . VAL A 1 81 ? 27.032 0.341 -30.022 1.00 96.06 81 VAL A C 1
ATOM 601 O O . VAL A 1 81 ? 28.026 0.517 -30.734 1.00 96.06 81 VAL A O 1
ATOM 604 N N . ALA A 1 82 ? 26.185 -0.671 -30.224 1.00 94.25 82 ALA A N 1
ATOM 605 C CA . ALA A 1 82 ? 26.340 -1.626 -31.317 1.00 94.25 82 ALA A CA 1
ATOM 606 C C . ALA A 1 82 ? 26.225 -0.941 -32.688 1.00 94.25 82 ALA A C 1
ATOM 608 O O . AL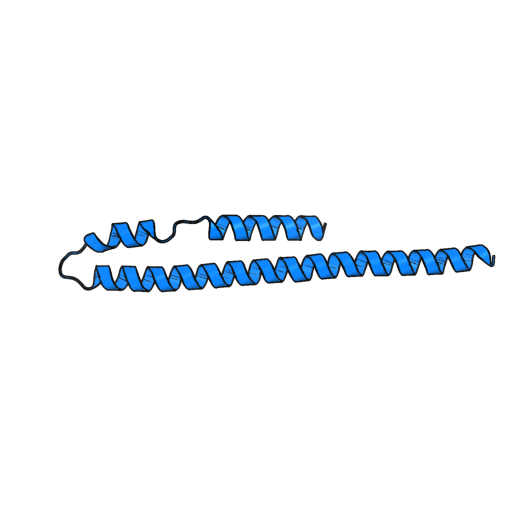A A 1 82 ? 27.066 -1.165 -33.562 1.00 94.25 82 ALA A O 1
ATOM 609 N N . ALA A 1 83 ? 25.239 -0.054 -32.858 1.00 93.50 83 ALA A N 1
ATOM 610 C CA . ALA A 1 83 ? 25.067 0.721 -34.084 1.00 93.50 83 ALA A CA 1
ATOM 611 C C . ALA A 1 83 ? 26.268 1.641 -34.365 1.00 93.50 83 ALA A C 1
ATOM 613 O O . ALA A 1 83 ? 26.771 1.667 -35.488 1.00 93.50 83 ALA A O 1
ATOM 614 N N . LEU A 1 84 ? 26.770 2.347 -33.345 1.00 93.50 84 LEU A N 1
ATOM 615 C CA . LEU A 1 84 ? 27.939 3.220 -33.486 1.00 93.50 84 LEU A CA 1
ATOM 616 C C . LEU A 1 84 ? 29.202 2.430 -33.858 1.00 93.50 84 LEU A C 1
ATOM 618 O O . LEU A 1 84 ? 29.961 2.842 -34.733 1.00 93.50 84 LEU A O 1
ATOM 622 N N . SER A 1 85 ? 29.397 1.268 -33.234 1.00 94.38 85 SER A N 1
ATOM 623 C CA . SER A 1 85 ? 30.541 0.389 -33.504 1.00 94.38 85 SER A CA 1
ATOM 624 C C . SER A 1 85 ? 30.513 -0.171 -34.928 1.00 94.38 85 SER A C 1
ATOM 626 O O . SER A 1 85 ? 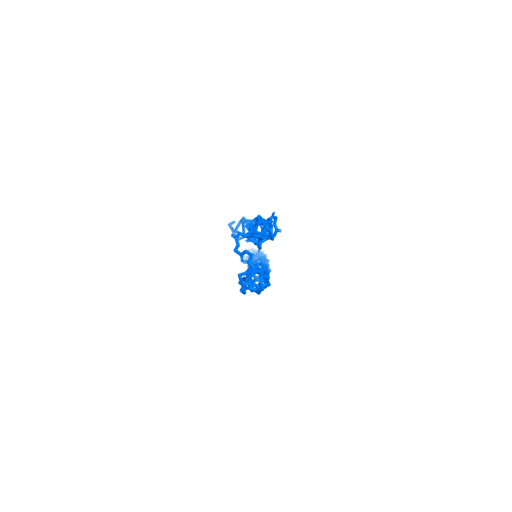31.556 -0.286 -35.568 1.00 94.38 85 SER A O 1
ATOM 628 N N . ALA A 1 86 ? 29.326 -0.492 -35.450 1.00 94.31 86 ALA A N 1
ATOM 629 C CA . ALA A 1 86 ? 29.167 -0.923 -36.836 1.00 94.31 86 ALA A CA 1
ATOM 630 C C . ALA A 1 86 ? 29.543 0.187 -37.833 1.00 94.31 86 ALA A C 1
ATOM 632 O O . ALA A 1 86 ? 30.125 -0.098 -38.875 1.00 94.31 86 ALA A O 1
ATOM 633 N N . MET A 1 87 ? 29.251 1.453 -37.515 1.00 92.62 87 MET A N 1
ATOM 634 C CA . MET A 1 87 ? 29.643 2.589 -38.358 1.00 92.62 87 MET A CA 1
ATOM 635 C C . MET A 1 87 ? 31.163 2.800 -38.385 1.00 92.62 87 MET A C 1
ATOM 637 O O . MET A 1 87 ? 31.714 3.041 -39.455 1.00 92.62 87 MET A O 1
ATOM 641 N N . ASP A 1 88 ? 31.834 2.679 -37.236 1.00 87.62 88 ASP A N 1
ATOM 642 C CA . ASP A 1 88 ? 33.294 2.838 -37.112 1.00 87.62 88 ASP A CA 1
ATOM 643 C C . ASP A 1 88 ? 34.071 1.778 -37.917 1.00 87.62 88 ASP A C 1
ATOM 645 O O . ASP A 1 88 ? 35.083 2.069 -38.542 1.00 87.62 88 ASP A O 1
ATOM 649 N N . GLN A 1 89 ? 33.544 0.552 -38.006 1.00 76.50 89 GLN A N 1
ATOM 650 C CA . GLN A 1 89 ? 34.145 -0.542 -38.788 1.00 76.50 89 GLN A CA 1
ATOM 651 C C . GLN A 1 89 ? 34.041 -0.369 -40.315 1.00 76.50 89 GLN A C 1
ATOM 653 O O . 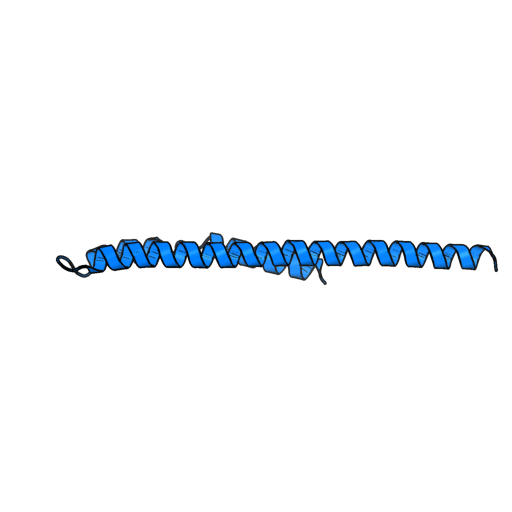GLN A 1 89 ? 34.628 -1.154 -41.066 1.00 76.50 89 GLN A O 1
ATOM 658 N N . HIS A 1 90 ? 33.287 0.624 -40.786 1.00 60.84 90 HIS A N 1
ATOM 659 C CA . HIS A 1 90 ? 33.101 0.929 -42.205 1.00 60.84 90 HIS A CA 1
ATOM 660 C C . HIS A 1 90 ? 33.754 2.258 -42.639 1.00 60.84 90 HIS A C 1
ATOM 662 O O . HIS A 1 90 ? 33.577 2.651 -43.796 1.00 60.84 90 HIS A O 1
ATOM 668 N N . GLY A 1 91 ? 34.479 2.935 -41.736 1.00 53.88 91 GLY A N 1
ATOM 669 C CA . GLY A 1 91 ? 35.208 4.190 -41.973 1.00 53.88 91 GLY A CA 1
ATOM 670 C C . GLY A 1 91 ? 36.676 4.016 -42.348 1.00 53.88 91 GLY A C 1
ATOM 671 O O . GLY A 1 91 ? 37.286 2.996 -41.959 1.00 53.88 91 GLY A O 1
#

Sequence (91 aa):
MLRTFAAFVADTADAIDDWDVGEPYAVSQSALPGTEFAAACARAFTATDQALGNVCSRLREIVDITDGAANDYVVTETDFVAALSAMDQHG

Mean predicted aligned error: 5.32 Å

Solvent-accessible surface area (backbone atoms only — not comparable to full-atom values): 4922 Å² total; per-residue (Å²): 107,50,61,59,50,24,51,55,38,47,55,51,29,52,59,55,73,67,54,75,68,54,55,66,33,61,68,48,33,70,75,46,79,97,53,68,52,34,64,49,29,55,52,50,36,56,52,49,54,52,51,50,53,52,50,36,52,50,36,50,50,51,25,54,53,32,46,50,50,46,48,53,53,54,54,52,51,50,54,50,53,51,54,52,52,58,54,60,77,73,109

Radius of gyration: 24.21 Å; Cα contacts (8 Å, |Δi|>4): 53; chains: 1; bounding box: 56×10×71 Å

pLDDT: mean 94.62, std 6.42, range [53.88, 98.38]

Secondary structure (DSSP, 8-state):
-HHHHHHHHHHHHHHHHT---HHHHHHHTTSSTTSTHHHHHHHHHHHHHHHHHHHHHHHHHHHHHHHHHHHHHHHHHHHHHHHHHHHHTT-

Foldseek 3Di:
DLLVVLVVLLVVLVVLVPDPPPVVLVVQLPVDPPDCSNVVSVVVSVVVVVVSVVVSVVSNVSSVVSVVVVVVVVVVVVVVVVVVVVVVVVD